Protein AF-A0A381NLH3-F1 (afdb_monomer)

Sequence (67 aa):
MQEQGYRIIERNHRSRLGELDIIAAYGEFLIFCEVKTRRGSSGPHPSLSVTAKKIGKLRQLGELYLS

Structure (mmCIF, N/CA/C/O backbone):
data_AF-A0A381NLH3-F1
#
_entry.id   AF-A0A381NLH3-F1
#
loop_
_atom_site.group_PDB
_atom_site.id
_atom_site.type_symbol
_atom_site.label_atom_id
_atom_site.label_alt_id
_atom_site.label_comp_id
_atom_site.label_asym_id
_atom_site.label_entity_id
_atom_site.label_seq_id
_atom_site.pdbx_PDB_ins_code
_atom_site.Cartn_x
_atom_site.Cartn_y
_atom_site.Cartn_z
_atom_site.occupancy
_atom_site.B_iso_or_equiv
_atom_site.auth_seq_id
_atom_site.auth_comp_id
_atom_site.auth_asym_id
_atom_site.auth_atom_id
_atom_site.pdbx_PDB_model_num
ATOM 1 N N . MET A 1 1 ? 7.669 5.925 9.881 1.00 66.75 1 MET A N 1
ATOM 2 C CA . MET A 1 1 ? 6.229 5.597 10.001 1.00 66.75 1 MET A CA 1
ATOM 3 C C . MET A 1 1 ? 5.738 5.750 11.433 1.00 66.75 1 MET A C 1
ATOM 5 O O . MET A 1 1 ? 5.012 6.698 11.678 1.00 66.75 1 MET A O 1
ATOM 9 N N . GLN A 1 2 ? 6.132 4.898 12.386 1.00 72.31 2 GLN A N 1
ATOM 10 C CA . GLN A 1 2 ? 5.559 4.951 13.746 1.00 72.31 2 GLN A CA 1
ATOM 11 C C . GLN A 1 2 ? 5.844 6.271 14.479 1.00 72.31 2 GLN A C 1
ATOM 13 O O . GLN A 1 2 ? 4.922 6.900 14.983 1.00 72.31 2 GLN A O 1
ATOM 18 N N . GLU A 1 3 ? 7.079 6.767 14.413 1.00 80.19 3 GLU A N 1
ATOM 19 C CA . GLU A 1 3 ? 7.469 8.078 14.968 1.00 80.19 3 GLU A CA 1
ATOM 20 C C . GLU A 1 3 ? 6.810 9.277 14.262 1.00 80.19 3 GLU A C 1
ATOM 22 O O . GLU A 1 3 ? 6.845 10.392 14.763 1.00 80.19 3 GLU A O 1
ATOM 27 N N . GLN A 1 4 ? 6.183 9.054 13.103 1.00 82.44 4 GLN A N 1
ATOM 28 C CA . GLN A 1 4 ? 5.458 10.075 12.338 1.00 82.44 4 GLN A CA 1
ATOM 29 C C . GLN A 1 4 ? 3.933 9.986 12.545 1.00 82.44 4 GLN A C 1
ATOM 31 O O . GLN A 1 4 ? 3.178 10.588 11.788 1.00 82.44 4 GLN A O 1
ATOM 36 N N . GLY A 1 5 ? 3.467 9.209 13.532 1.00 87.44 5 GLY A N 1
ATOM 37 C CA . GLY A 1 5 ? 2.045 9.073 13.872 1.00 87.44 5 GLY A CA 1
ATOM 38 C C . GLY A 1 5 ? 1.297 7.964 13.126 1.00 87.44 5 GLY A C 1
ATOM 39 O O . GLY A 1 5 ? 0.078 7.873 13.234 1.00 87.44 5 GLY A O 1
ATOM 40 N N . TYR A 1 6 ? 1.995 7.105 12.379 1.00 92.44 6 TYR A N 1
ATOM 41 C CA . TYR A 1 6 ? 1.367 5.983 11.680 1.00 92.44 6 TYR A CA 1
ATOM 42 C C . TYR A 1 6 ? 1.249 4.779 12.611 1.00 92.44 6 TYR A C 1
ATOM 44 O O . TYR A 1 6 ? 2.235 4.341 13.210 1.00 92.44 6 TYR A O 1
ATOM 52 N N . ARG A 1 7 ? 0.072 4.161 12.654 1.00 94.12 7 ARG A N 1
ATOM 53 C CA . ARG A 1 7 ? -0.125 2.878 13.329 1.00 94.12 7 ARG A CA 1
ATOM 54 C C . ARG A 1 7 ? 0.015 1.750 12.319 1.00 94.12 7 ARG A C 1
ATOM 56 O O . ARG A 1 7 ? -0.797 1.635 11.411 1.00 94.12 7 ARG A O 1
ATOM 63 N N . ILE A 1 8 ? 1.019 0.893 12.481 1.00 93.94 8 ILE A N 1
ATOM 64 C CA . ILE A 1 8 ? 1.134 -0.313 11.651 1.00 93.94 8 ILE A CA 1
ATOM 65 C C . ILE A 1 8 ? 0.027 -1.285 12.064 1.00 93.94 8 ILE A C 1
ATOM 67 O O . ILE A 1 8 ? -0.081 -1.626 13.242 1.00 93.94 8 ILE A O 1
ATOM 71 N N . ILE A 1 9 ? -0.790 -1.685 11.093 1.00 94.94 9 ILE A N 1
ATOM 72 C CA . ILE A 1 9 ? -1.896 -2.631 11.256 1.00 94.94 9 ILE A CA 1
ATOM 73 C C . ILE A 1 9 ? -1.396 -4.044 10.977 1.00 94.94 9 ILE A C 1
ATOM 75 O O . ILE A 1 9 ? -1.573 -4.933 11.803 1.00 94.94 9 ILE A O 1
ATOM 79 N N . GLU A 1 10 ? -0.699 -4.227 9.855 1.00 94.38 10 GLU A N 1
ATOM 80 C CA . GLU A 1 10 ? -0.205 -5.531 9.422 1.00 94.38 10 GLU A CA 1
ATOM 81 C C . GLU A 1 10 ? 1.114 -5.396 8.649 1.00 94.38 10 GLU A C 1
ATOM 83 O O . GLU A 1 10 ? 1.436 -4.338 8.097 1.00 94.38 10 GLU A O 1
ATOM 88 N N . ARG A 1 11 ? 1.901 -6.475 8.628 1.00 94.75 11 ARG A N 1
ATOM 89 C CA . ARG A 1 11 ? 3.118 -6.610 7.820 1.00 94.75 11 ARG A CA 1
ATOM 90 C C . ARG A 1 11 ? 3.088 -7.930 7.060 1.00 94.75 11 ARG A C 1
ATOM 92 O O . ARG A 1 11 ? 2.664 -8.933 7.624 1.00 94.75 11 ARG A O 1
ATOM 99 N N . ASN A 1 12 ? 3.627 -7.938 5.844 1.00 93.56 12 ASN A N 1
ATOM 100 C CA . ASN A 1 12 ? 3.712 -9.106 4.964 1.00 93.56 12 ASN A CA 1
ATOM 101 C C . ASN A 1 12 ? 2.350 -9.795 4.754 1.00 93.56 12 ASN A C 1
ATOM 103 O O . ASN A 1 12 ? 2.261 -11.025 4.798 1.00 93.56 12 ASN A O 1
ATOM 107 N N . HIS A 1 13 ? 1.293 -9.007 4.546 1.00 93.75 13 HIS A N 1
ATOM 108 C CA . HIS A 1 13 ? -0.048 -9.523 4.295 1.00 93.75 13 HIS A CA 1
ATOM 109 C C . HIS A 1 13 ? -0.065 -10.281 2.964 1.00 93.75 13 HIS A C 1
ATOM 111 O O . HIS A 1 13 ? 0.364 -9.750 1.938 1.00 93.75 13 HIS A O 1
ATOM 117 N N . ARG A 1 14 ? -0.566 -11.518 2.961 1.00 93.12 14 ARG A N 1
ATOM 118 C CA . ARG A 1 14 ? -0.622 -12.379 1.770 1.00 93.12 14 ARG A CA 1
ATOM 119 C C . ARG A 1 14 ? -2.066 -12.674 1.399 1.00 93.12 14 ARG A C 1
ATOM 121 O O . ARG A 1 14 ? -2.863 -13.077 2.235 1.00 93.12 14 ARG A O 1
ATOM 128 N N . SER A 1 15 ? -2.365 -12.562 0.113 1.00 90.88 15 SER A N 1
ATOM 129 C CA . SER A 1 15 ? -3.670 -12.864 -0.468 1.00 90.88 15 SER A CA 1
ATOM 130 C C . SER A 1 15 ? -3.519 -13.711 -1.732 1.00 90.88 15 SER A C 1
ATOM 132 O O . SER A 1 15 ? -2.424 -13.870 -2.275 1.00 90.88 15 SER A O 1
ATOM 134 N N . ARG A 1 16 ? -4.642 -14.196 -2.275 1.00 89.69 16 ARG A N 1
ATOM 135 C CA . ARG A 1 16 ? -4.655 -14.913 -3.562 1.00 89.69 16 ARG A CA 1
ATOM 136 C C . ARG A 1 16 ? -4.172 -14.051 -4.734 1.00 89.69 16 ARG A C 1
ATOM 138 O O . ARG A 1 16 ? -3.731 -14.589 -5.746 1.00 89.69 16 ARG A O 1
ATOM 145 N N . LEU A 1 17 ? -4.271 -12.725 -4.625 1.00 86.38 17 LEU A N 1
ATOM 146 C CA . LEU A 1 17 ? -3.834 -11.807 -5.673 1.00 86.38 17 LEU A CA 1
ATOM 147 C C . LEU A 1 17 ? -2.375 -11.370 -5.502 1.00 86.38 17 LEU A C 1
ATOM 149 O O . LEU A 1 17 ? -1.802 -10.870 -6.465 1.00 86.38 17 LEU A O 1
ATOM 153 N N . GLY A 1 18 ? -1.747 -11.555 -4.345 1.00 88.62 18 GLY A N 1
ATOM 154 C CA . GLY A 1 18 ? -0.368 -11.130 -4.101 1.00 88.62 18 GLY A CA 1
ATOM 155 C C . GLY A 1 18 ? -0.135 -10.718 -2.654 1.00 88.62 18 GLY A C 1
ATOM 156 O O . GLY A 1 18 ? -0.948 -11.023 -1.782 1.00 88.62 18 GLY A O 1
ATOM 157 N N . GLU A 1 19 ? 0.970 -10.020 -2.412 1.00 90.50 19 GLU A N 1
ATOM 158 C CA . GLU A 1 19 ? 1.387 -9.587 -1.077 1.00 90.50 19 GLU A CA 1
ATOM 159 C C . GLU A 1 19 ? 1.442 -8.060 -0.939 1.00 90.50 19 GLU A C 1
ATOM 161 O O . GLU A 1 19 ? 1.672 -7.344 -1.915 1.00 90.50 19 GLU A O 1
ATOM 166 N N . LEU A 1 20 ? 1.202 -7.582 0.281 1.00 91.06 20 LEU A N 1
ATOM 167 C CA . LEU A 1 20 ? 1.382 -6.201 0.718 1.00 91.06 20 LEU A CA 1
ATOM 168 C C . LEU A 1 20 ? 2.394 -6.194 1.866 1.00 91.06 20 LEU A C 1
ATOM 170 O O . LEU A 1 20 ? 2.184 -6.853 2.886 1.00 91.06 20 LEU A O 1
ATOM 174 N N . ASP A 1 21 ? 3.479 -5.436 1.726 1.00 92.12 21 ASP A N 1
ATOM 175 C CA . ASP A 1 21 ? 4.557 -5.469 2.719 1.00 92.12 21 ASP A CA 1
ATOM 176 C C . ASP A 1 21 ? 4.147 -4.819 4.038 1.00 92.12 21 ASP A C 1
ATOM 178 O O . ASP A 1 21 ? 4.443 -5.348 5.110 1.00 92.12 21 ASP A O 1
ATOM 182 N N . ILE A 1 22 ? 3.477 -3.663 3.983 1.00 94.12 22 ILE A N 1
ATOM 183 C CA . ILE A 1 22 ? 3.019 -2.941 5.174 1.00 94.12 22 ILE A CA 1
ATOM 184 C C . ILE A 1 22 ? 1.635 -2.349 4.923 1.00 94.12 22 ILE A C 1
ATOM 186 O O . ILE A 1 22 ? 1.409 -1.665 3.923 1.00 94.12 22 ILE A O 1
ATOM 190 N N . ILE A 1 23 ? 0.743 -2.549 5.890 1.00 93.88 23 ILE A N 1
ATOM 191 C CA . ILE A 1 23 ? -0.550 -1.875 5.983 1.00 93.88 23 ILE A CA 1
ATOM 192 C C . ILE A 1 23 ? -0.520 -1.009 7.240 1.00 93.88 23 ILE A C 1
ATOM 194 O O . ILE A 1 23 ? -0.226 -1.496 8.335 1.00 93.88 23 ILE A O 1
ATOM 198 N N . ALA A 1 24 ? -0.786 0.285 7.094 1.00 95.69 24 ALA A N 1
ATOM 199 C CA . ALA A 1 24 ? -0.751 1.244 8.191 1.00 95.69 24 ALA A CA 1
ATOM 200 C C . ALA A 1 24 ? -1.982 2.151 8.186 1.00 95.69 24 ALA A C 1
ATOM 202 O O . ALA A 1 24 ? -2.561 2.411 7.140 1.00 95.69 24 ALA A O 1
ATOM 203 N N . A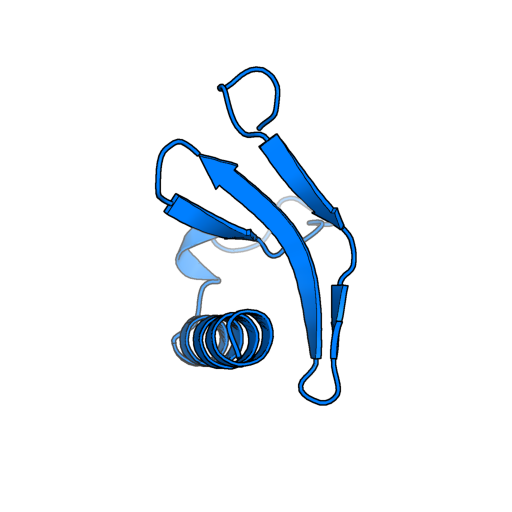LA A 1 25 ? -2.354 2.660 9.353 1.00 94.56 25 ALA A N 1
ATOM 204 C CA . ALA A 1 25 ? -3.390 3.665 9.520 1.00 94.56 25 ALA A CA 1
ATOM 205 C C . ALA A 1 25 ? -2.772 5.013 9.910 1.00 94.56 25 ALA A C 1
ATOM 207 O O . ALA A 1 25 ? -1.816 5.065 10.693 1.00 94.56 25 ALA A O 1
ATOM 208 N N . TYR A 1 26 ? -3.339 6.094 9.382 1.00 94.25 26 TYR A N 1
ATOM 209 C CA . TYR A 1 26 ? -3.012 7.467 9.755 1.00 94.25 26 TYR A CA 1
ATOM 210 C C . TYR A 1 26 ? -4.278 8.326 9.685 1.00 94.25 26 TYR A C 1
ATOM 212 O O . TYR A 1 26 ? -4.800 8.580 8.600 1.00 94.25 26 TYR A O 1
ATOM 220 N N . GLY A 1 27 ? -4.797 8.751 10.840 1.00 92.25 27 GLY A N 1
ATOM 221 C CA . GLY A 1 27 ? -6.127 9.364 10.911 1.00 92.25 27 GLY A CA 1
ATOM 222 C C . GLY A 1 27 ? -7.194 8.409 10.365 1.00 92.25 27 GLY A C 1
ATOM 223 O O . GLY A 1 27 ? -7.270 7.261 10.795 1.00 92.25 27 GLY A O 1
ATOM 224 N N . GLU A 1 28 ? -7.971 8.873 9.388 1.00 92.31 28 GLU A N 1
ATOM 225 C CA . GLU A 1 28 ? -9.002 8.082 8.697 1.00 92.31 28 GLU A CA 1
ATOM 226 C C . GLU A 1 28 ? -8.470 7.335 7.461 1.00 92.31 28 GLU A C 1
ATOM 228 O O . GLU A 1 28 ? -9.216 6.634 6.778 1.00 92.31 28 GLU A O 1
ATOM 233 N N . PHE A 1 29 ? -7.176 7.468 7.153 1.00 92.44 29 PHE A N 1
ATOM 234 C CA . PHE A 1 29 ? -6.575 6.851 5.977 1.00 92.44 29 PHE A CA 1
ATOM 235 C C . PHE A 1 29 ? -5.985 5.481 6.296 1.00 92.44 29 PHE A C 1
ATOM 237 O O . PHE A 1 29 ? -5.220 5.320 7.252 1.00 92.44 29 PHE A O 1
ATOM 244 N N . LEU A 1 30 ? -6.264 4.519 5.416 1.00 92.88 30 LEU A N 1
ATOM 245 C CA . LEU A 1 30 ? -5.541 3.257 5.335 1.00 92.88 30 LEU A CA 1
ATOM 246 C C . LEU A 1 30 ? -4.494 3.343 4.219 1.00 92.88 30 LEU A C 1
ATOM 248 O O . LEU A 1 30 ? -4.781 3.760 3.097 1.00 92.88 30 LEU A O 1
ATOM 252 N N . ILE A 1 31 ? -3.263 2.968 4.543 1.00 92.38 31 ILE A N 1
ATOM 253 C CA . ILE A 1 31 ? -2.080 3.186 3.71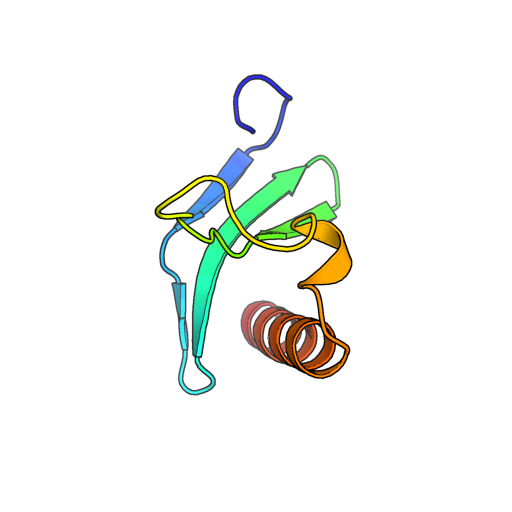9 1.00 92.38 31 ILE A CA 1
ATOM 254 C C . ILE A 1 31 ? -1.441 1.839 3.415 1.00 92.38 31 ILE A C 1
ATOM 256 O O . ILE A 1 31 ? -1.016 1.116 4.316 1.00 92.38 31 ILE A O 1
ATOM 260 N N . PHE A 1 32 ? -1.343 1.542 2.122 1.00 92.38 32 PHE A N 1
ATOM 261 C CA . PHE A 1 32 ? -0.727 0.335 1.587 1.00 92.38 32 PHE A CA 1
ATOM 262 C C . PHE A 1 32 ? 0.667 0.668 1.066 1.00 92.38 32 PHE A C 1
ATOM 264 O O . PHE A 1 32 ? 0.830 1.516 0.187 1.00 92.38 32 PHE A O 1
ATOM 271 N N . CYS A 1 33 ? 1.686 0.021 1.619 1.00 88.12 33 CYS A N 1
ATOM 272 C CA . CYS A 1 33 ? 3.078 0.269 1.275 1.00 88.12 33 CYS A CA 1
ATOM 273 C C . CYS A 1 33 ? 3.740 -0.998 0.755 1.00 88.12 33 CYS A C 1
ATOM 275 O O . CYS A 1 33 ? 3.629 -2.064 1.356 1.00 88.12 33 CYS A O 1
ATOM 277 N N . GLU A 1 34 ? 4.491 -0.836 -0.332 1.00 86.12 34 GLU A N 1
ATOM 278 C CA . GLU A 1 34 ? 5.410 -1.857 -0.811 1.00 86.12 34 GLU A CA 1
ATOM 279 C C . GLU A 1 34 ? 6.851 -1.377 -0.649 1.00 86.12 34 GLU A C 1
ATOM 281 O O . GLU A 1 34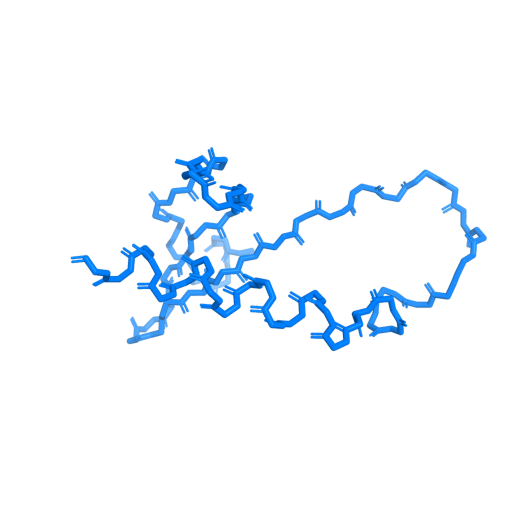 ? 7.233 -0.305 -1.131 1.00 86.12 34 GLU A O 1
ATOM 286 N N . VAL A 1 35 ? 7.648 -2.178 0.040 1.00 86.94 35 VAL A N 1
ATOM 287 C CA . VAL A 1 35 ? 9.034 -1.928 0.390 1.00 86.94 35 VAL A CA 1
ATOM 288 C C . VAL A 1 35 ? 9.922 -2.574 -0.662 1.00 86.94 35 VAL A C 1
ATOM 290 O O . VAL A 1 35 ? 9.958 -3.785 -0.841 1.00 86.94 35 VAL A O 1
ATOM 293 N N . LYS A 1 36 ? 10.714 -1.756 -1.353 1.00 81.50 36 LYS A N 1
ATOM 294 C CA . LYS A 1 36 ? 11.744 -2.252 -2.267 1.00 81.50 36 LYS A CA 1
ATOM 295 C C . LYS A 1 36 ? 13.124 -2.019 -1.683 1.00 81.50 36 LYS A C 1
ATOM 297 O O . LYS A 1 36 ? 13.572 -0.880 -1.573 1.00 81.50 36 LYS A O 1
ATOM 302 N N . THR A 1 37 ? 13.828 -3.102 -1.370 1.00 77.56 37 THR A N 1
ATOM 303 C CA . THR A 1 37 ? 15.252 -3.035 -1.036 1.00 77.56 37 THR A CA 1
ATOM 304 C C . THR A 1 37 ? 16.054 -2.756 -2.302 1.00 77.56 37 THR A C 1
ATOM 306 O O . THR A 1 37 ? 16.008 -3.523 -3.264 1.00 77.56 37 THR A O 1
ATOM 309 N N . ARG A 1 38 ? 16.820 -1.665 -2.310 1.00 72.62 38 ARG A N 1
ATOM 310 C CA . ARG A 1 38 ? 17.751 -1.354 -3.397 1.00 72.62 38 ARG A CA 1
ATOM 311 C C . ARG A 1 38 ? 19.126 -1.946 -3.080 1.00 72.62 38 ARG A C 1
ATOM 313 O O . ARG A 1 38 ? 19.660 -1.692 -2.006 1.00 72.62 38 ARG A O 1
ATOM 320 N N . ARG A 1 39 ? 19.716 -2.700 -4.013 1.00 71.12 39 ARG A N 1
ATOM 321 C CA . ARG A 1 39 ? 21.135 -3.097 -3.958 1.00 71.12 39 ARG A CA 1
ATOM 322 C C . ARG A 1 39 ? 21.900 -2.270 -4.998 1.00 71.12 39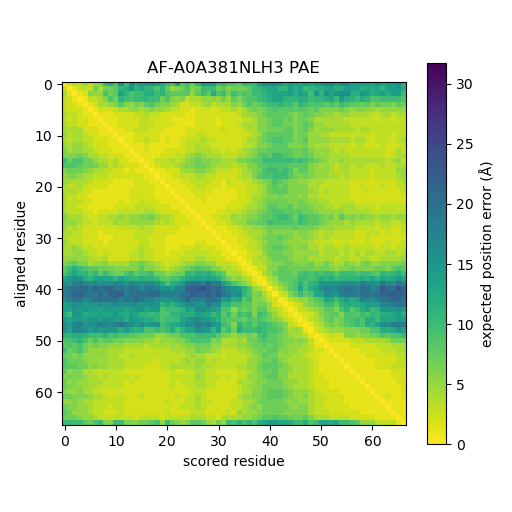 ARG A C 1
ATOM 324 O O . ARG A 1 39 ? 21.656 -2.437 -6.187 1.00 71.12 39 ARG A O 1
ATOM 331 N N . GLY A 1 40 ? 22.774 -1.364 -4.552 1.00 69.81 40 GLY A N 1
ATOM 332 C CA . GLY A 1 40 ? 23.572 -0.471 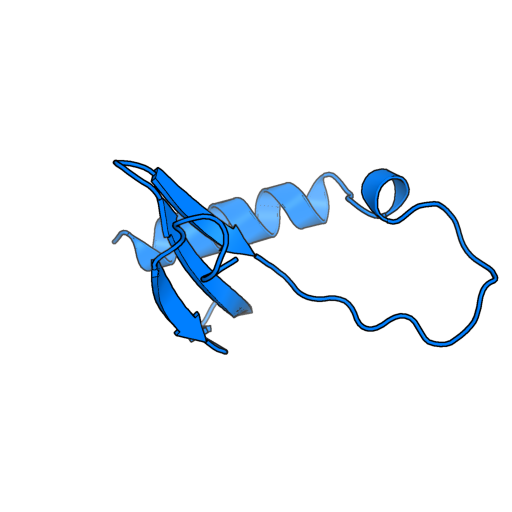-5.414 1.00 69.81 40 GLY A CA 1
ATOM 333 C C . GLY A 1 40 ? 22.981 0.934 -5.641 1.00 69.81 40 GLY A C 1
ATOM 334 O O . GLY A 1 40 ? 21.805 1.184 -5.379 1.00 69.81 40 GLY A O 1
ATOM 335 N N . SER A 1 41 ? 23.817 1.872 -6.109 1.00 68.31 41 SER A N 1
ATOM 336 C CA . SER A 1 41 ? 23.474 3.293 -6.325 1.00 68.31 41 SER A CA 1
ATOM 337 C C . SER A 1 41 ? 23.043 3.636 -7.759 1.00 68.31 41 SER A C 1
ATOM 339 O O . SER A 1 41 ? 22.544 4.737 -8.000 1.00 68.31 41 SER A O 1
ATOM 341 N N . SER A 1 42 ? 23.168 2.706 -8.710 1.00 65.75 42 SER A N 1
ATOM 342 C CA . SER A 1 42 ? 22.791 2.891 -10.115 1.00 65.75 42 SER A CA 1
ATOM 343 C C . SER A 1 42 ? 21.321 2.521 -10.347 1.00 65.75 42 SER A C 1
ATOM 345 O O . SER A 1 42 ? 20.826 1.496 -9.885 1.00 65.75 42 SER A O 1
ATOM 347 N N . GLY A 1 43 ? 20.552 3.423 -10.951 1.00 65.75 43 GLY A N 1
ATOM 348 C CA . GLY A 1 43 ? 19.116 3.251 -11.200 1.00 65.75 43 GLY A CA 1
ATOM 349 C C . GLY A 1 43 ? 18.322 4.547 -11.000 1.00 65.75 43 GLY A C 1
ATOM 350 O O . GLY A 1 43 ? 18.749 5.405 -10.223 1.00 65.75 43 GLY A O 1
ATOM 351 N N . PRO A 1 44 ? 17.190 4.705 -11.709 1.00 63.50 44 PRO A N 1
ATOM 352 C CA . PRO A 1 44 ? 16.364 5.901 -11.624 1.00 63.50 44 PRO A CA 1
ATOM 353 C C . PRO A 1 44 ? 15.759 6.053 -10.224 1.00 63.50 44 PRO A C 1
ATOM 355 O O . PRO A 1 44 ? 15.607 5.081 -9.480 1.00 63.50 44 PRO A O 1
ATOM 358 N N . HIS A 1 45 ? 15.414 7.290 -9.866 1.00 67.31 45 HIS A N 1
ATOM 359 C CA . HIS A 1 45 ? 14.800 7.610 -8.580 1.00 67.31 45 HIS A CA 1
ATOM 360 C C . HIS A 1 45 ? 13.579 6.698 -8.306 1.00 67.31 45 HIS A C 1
ATOM 362 O O . HIS A 1 45 ? 12.829 6.405 -9.241 1.00 67.31 45 HIS A O 1
ATOM 368 N N . PRO A 1 46 ? 13.327 6.247 -7.060 1.00 64.25 46 PRO A N 1
ATOM 369 C CA . PRO A 1 46 ? 12.243 5.308 -6.750 1.00 64.25 46 PRO A CA 1
ATOM 370 C C . PRO A 1 46 ? 10.863 5.753 -7.247 1.00 64.25 46 PRO A C 1
ATOM 372 O O . PRO A 1 46 ? 10.077 4.917 -7.687 1.00 64.25 46 PRO A O 1
ATOM 375 N N . SER A 1 47 ? 10.592 7.063 -7.249 1.00 65.81 47 SER A N 1
ATOM 376 C CA . SER A 1 47 ? 9.349 7.622 -7.802 1.00 65.81 47 SER A CA 1
ATOM 377 C C . SER A 1 47 ? 9.189 7.357 -9.304 1.00 65.81 47 SER A C 1
ATOM 379 O O . SER A 1 47 ? 8.081 7.101 -9.757 1.00 65.81 47 SER A O 1
ATOM 381 N N . LEU A 1 48 ? 10.287 7.328 -10.065 1.00 62.31 48 LEU A N 1
ATOM 382 C CA . LEU A 1 48 ? 10.301 6.999 -11.496 1.00 62.31 48 LEU A CA 1
ATOM 383 C C . LEU A 1 48 ? 10.152 5.490 -11.753 1.00 62.31 48 LEU A C 1
ATOM 385 O O . LEU A 1 48 ? 9.931 5.069 -12.883 1.00 62.31 48 LEU A O 1
ATOM 389 N N . SER A 1 49 ? 10.268 4.665 -10.706 1.00 66.62 49 SER A N 1
ATOM 390 C CA . SER A 1 49 ? 10.090 3.208 -10.768 1.00 66.62 49 SER A CA 1
ATOM 391 C C . SER A 1 49 ? 8.658 2.760 -10.437 1.00 66.62 49 SER A C 1
ATOM 393 O O . SER A 1 49 ? 8.369 1.556 -10.431 1.00 66.62 49 SER A O 1
ATOM 395 N N . VAL A 1 50 ? 7.756 3.701 -10.134 1.00 75.75 50 VAL A N 1
ATOM 396 C CA . VAL A 1 50 ? 6.330 3.429 -9.922 1.00 75.75 50 VAL A CA 1
ATOM 397 C C . VAL A 1 50 ? 5.630 3.426 -11.279 1.00 75.75 50 VAL A C 1
ATOM 399 O O . VAL A 1 50 ? 5.377 4.466 -11.874 1.00 75.75 50 VAL A O 1
ATOM 402 N N . THR A 1 51 ? 5.327 2.234 -11.789 1.00 83.31 51 THR A N 1
ATOM 403 C CA . THR A 1 51 ? 4.614 2.071 -13.062 1.00 83.31 51 THR A CA 1
ATOM 404 C C . THR A 1 51 ? 3.101 2.038 -12.847 1.00 83.31 51 THR A C 1
ATOM 406 O O . THR A 1 51 ? 2.627 1.634 -11.783 1.00 83.31 51 THR A O 1
ATOM 409 N N . ALA A 1 52 ? 2.322 2.364 -13.884 1.00 86.56 52 ALA A N 1
ATOM 410 C CA . ALA A 1 52 ? 0.858 2.244 -13.857 1.00 86.56 52 ALA A CA 1
ATOM 411 C C . ALA A 1 52 ? 0.392 0.827 -13.469 1.00 86.56 52 ALA A C 1
ATOM 413 O O . ALA A 1 52 ? -0.558 0.662 -12.707 1.00 86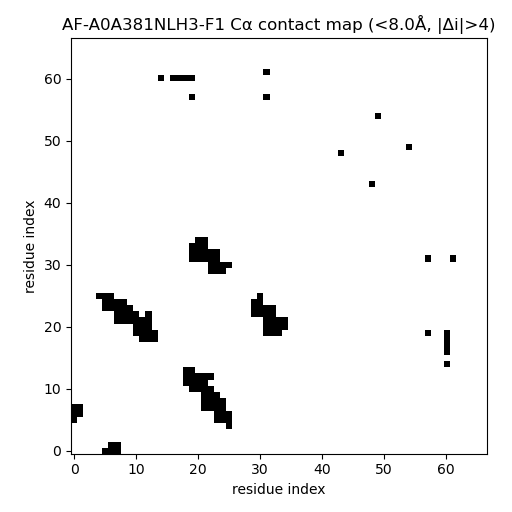.56 52 ALA A O 1
ATOM 414 N N . LYS A 1 53 ? 1.124 -0.205 -13.912 1.00 86.81 53 LYS A N 1
ATOM 415 C CA . LYS A 1 53 ? 0.893 -1.598 -13.507 1.00 86.81 53 LYS A CA 1
ATOM 416 C C . LYS A 1 53 ? 1.032 -1.785 -11.994 1.00 86.81 53 LYS A C 1
ATOM 418 O O . LYS A 1 53 ? 0.237 -2.507 -11.399 1.00 86.81 53 LYS A O 1
ATOM 423 N N . LYS A 1 54 ? 2.025 -1.141 -11.369 1.00 84.81 54 LYS A N 1
ATOM 424 C CA . LYS A 1 54 ? 2.246 -1.234 -9.922 1.00 84.81 54 LYS A CA 1
ATOM 425 C C . LYS A 1 54 ? 1.135 -0.541 -9.136 1.00 84.81 54 LYS A C 1
ATOM 427 O O . LYS A 1 54 ? 0.637 -1.108 -8.171 1.00 84.81 54 LYS A O 1
ATOM 432 N N . ILE A 1 55 ? 0.695 0.627 -9.604 1.00 87.69 55 ILE A N 1
ATOM 433 C CA . ILE A 1 55 ? -0.443 1.353 -9.022 1.00 87.69 55 ILE A CA 1
ATOM 434 C C . ILE A 1 55 ? -1.719 0.507 -9.117 1.00 87.69 55 ILE A C 1
ATOM 436 O O . ILE A 1 55 ? -2.385 0.288 -8.109 1.00 87.69 55 ILE A O 1
ATOM 440 N N . GLY A 1 56 ? -2.028 -0.029 -10.303 1.00 90.62 56 GLY A N 1
ATOM 441 C CA . GLY A 1 56 ? -3.202 -0.882 -10.503 1.00 90.62 56 GLY A CA 1
ATOM 442 C C . GLY A 1 56 ? -3.180 -2.132 -9.622 1.00 90.62 56 GLY A C 1
ATOM 443 O O . GLY A 1 56 ? -4.204 -2.506 -9.056 1.00 90.62 56 GLY A O 1
ATOM 444 N N . LYS A 1 57 ? -2.001 -2.739 -9.437 1.00 89.81 57 LYS A N 1
ATOM 445 C CA . LYS A 1 57 ? -1.840 -3.899 -8.559 1.00 89.81 57 LYS A CA 1
ATOM 446 C C . LYS A 1 57 ? -2.109 -3.566 -7.093 1.00 89.81 57 LYS A C 1
ATOM 448 O O . LYS A 1 57 ? -2.859 -4.291 -6.447 1.00 89.81 57 LYS A O 1
ATOM 453 N N . LEU A 1 58 ? -1.523 -2.480 -6.587 1.00 89.12 58 LEU A N 1
ATOM 454 C CA . LEU A 1 58 ? -1.742 -2.031 -5.211 1.00 89.12 58 LEU A CA 1
ATOM 455 C C . LEU A 1 58 ? -3.208 -1.680 -4.960 1.00 89.12 58 LEU A C 1
ATOM 457 O O . LEU A 1 58 ? -3.736 -2.029 -3.911 1.00 89.12 58 LEU A O 1
ATOM 461 N N . ARG A 1 59 ? -3.883 -1.068 -5.940 1.00 89.88 59 ARG A N 1
ATOM 462 C CA . ARG A 1 59 ? -5.317 -0.783 -5.846 1.00 89.88 59 ARG A CA 1
ATOM 463 C C . ARG A 1 59 ? -6.146 -2.060 -5.691 1.00 89.88 59 ARG A C 1
ATOM 465 O O . ARG A 1 59 ? -6.945 -2.139 -4.771 1.00 89.88 59 ARG A O 1
ATOM 472 N N . GLN A 1 60 ? -5.920 -3.065 -6.539 1.00 92.75 60 GLN A N 1
ATOM 473 C CA . GLN A 1 60 ? -6.634 -4.347 -6.450 1.00 92.75 60 GLN A CA 1
ATOM 474 C C . GLN A 1 60 ? -6.396 -5.062 -5.115 1.00 92.75 60 GLN A C 1
ATOM 476 O O . GLN A 1 60 ? -7.314 -5.652 -4.556 1.00 92.75 60 GLN A O 1
ATOM 481 N N . LEU A 1 61 ? -5.159 -5.029 -4.610 1.00 91.25 61 LEU A N 1
ATOM 482 C CA . LEU A 1 61 ? -4.823 -5.621 -3.314 1.00 91.25 61 LEU A CA 1
ATOM 483 C C . LEU A 1 61 ? -5.490 -4.865 -2.160 1.00 91.25 61 LEU A C 1
ATOM 485 O O . LEU A 1 61 ? -5.997 -5.500 -1.244 1.00 91.25 61 LEU A O 1
ATOM 489 N N . GLY A 1 62 ? -5.525 -3.532 -2.222 1.00 89.44 62 GLY A N 1
ATOM 490 C CA . GLY A 1 62 ? -6.210 -2.709 -1.228 1.00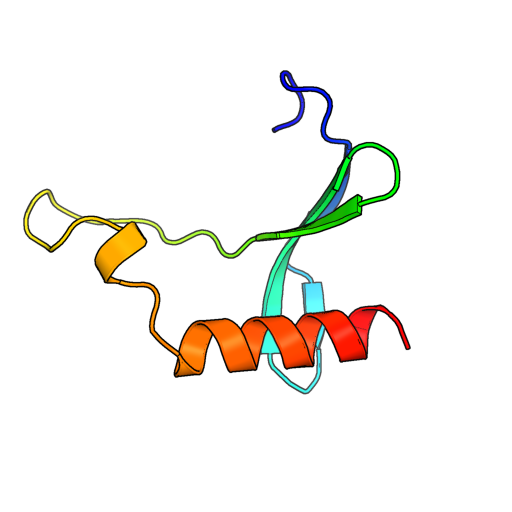 89.44 62 GLY A CA 1
ATOM 491 C C . GLY A 1 62 ? -7.725 -2.915 -1.231 1.00 89.44 62 GLY A C 1
ATOM 492 O O . GLY A 1 62 ? -8.317 -3.044 -0.167 1.00 89.44 62 GLY A O 1
ATOM 493 N N . GLU A 1 63 ? -8.347 -3.016 -2.409 1.00 92.25 63 GLU A N 1
ATOM 494 C CA . GLU A 1 63 ? -9.775 -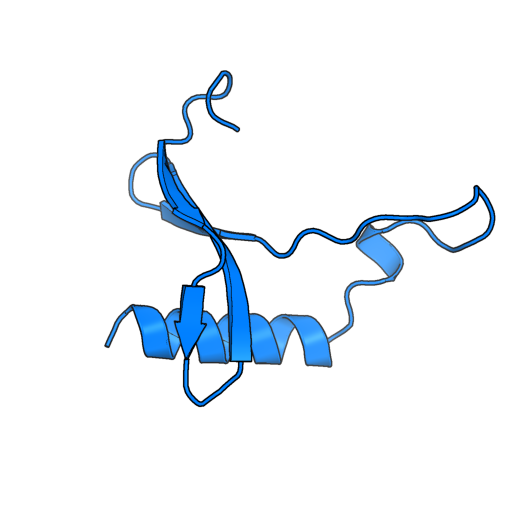3.340 -2.543 1.00 92.25 63 GLU A CA 1
ATOM 495 C C . GLU A 1 63 ? -10.095 -4.720 -1.948 1.00 92.25 63 GLU A C 1
ATOM 497 O O . GLU A 1 63 ? -11.059 -4.841 -1.200 1.00 92.25 63 GLU A O 1
ATOM 502 N N . LEU A 1 64 ? -9.259 -5.734 -2.209 1.00 92.38 64 LEU A N 1
ATOM 503 C CA . LEU A 1 64 ? -9.412 -7.070 -1.620 1.00 92.38 64 LEU A CA 1
ATOM 504 C C . LEU A 1 64 ? -9.209 -7.081 -0.097 1.00 92.38 64 LEU A C 1
ATOM 506 O O . LEU A 1 64 ? -9.804 -7.897 0.591 1.00 92.38 64 LEU A O 1
ATOM 510 N N . TYR A 1 65 ? -8.349 -6.215 0.436 1.00 90.88 65 TYR A N 1
ATOM 511 C CA . TYR A 1 65 ? -8.131 -6.126 1.881 1.00 90.88 65 TYR A CA 1
ATOM 512 C C . TYR A 1 65 ? -9.318 -5.479 2.615 1.00 90.88 65 TYR A C 1
ATOM 514 O O . TYR A 1 65 ? -9.541 -5.749 3.791 1.00 90.88 65 TYR A O 1
ATOM 522 N N . LEU A 1 66 ? -10.058 -4.598 1.936 1.00 90.62 66 LEU A N 1
ATOM 523 C CA . LEU A 1 66 ? -11.207 -3.889 2.502 1.00 90.62 66 LEU A CA 1
ATOM 524 C C . LEU A 1 66 ? -12.534 -4.656 2.384 1.00 90.62 66 LEU A C 1
ATOM 526 O O . LEU A 1 66 ? 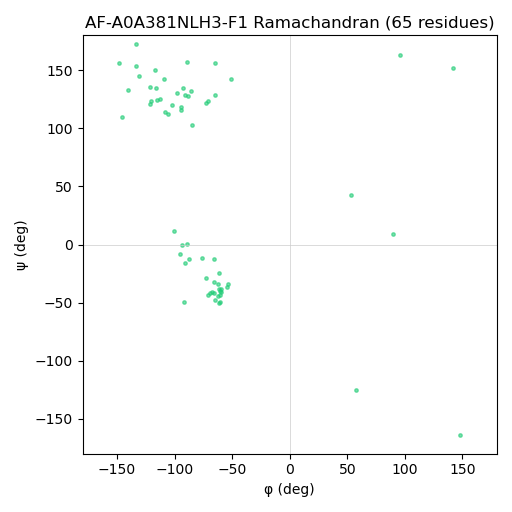-13.514 -4.226 2.991 1.00 90.62 66 LEU A O 1
ATOM 530 N N . SER A 1 67 ? -12.582 -5.728 1.587 1.00 87.81 67 SER A N 1
ATOM 531 C CA . SER A 1 67 ? -13.764 -6.587 1.416 1.00 87.81 67 SER A CA 1
ATOM 532 C C . SER A 1 67 ? -13.879 -7.631 2.516 1.00 87.81 67 SER A C 1
ATOM 534 O O . SER A 1 67 ? -15.003 -7.817 3.025 1.00 87.81 67 SER A O 1
#

Foldseek 3Di:
DVVVQKAWPDAFDADPLGTFGTWIDHPPDIDTDDDDDDDDDDDDDVVVVCDPVNVVSSVVVVVVVVD

Nearest PDB structures (foldseek):
  3fov-assembly1_A  TM=8.072E-01  e=8.713E-03  Rhodopseudomonas palustris CGA009
  4da2-assembly1_A  TM=7.060E-01  e=3.553E-01  Pyrococcus furiosus DSM 3638
  5t5h-assembly1_P  TM=2.017E-01  e=9.739E+00  Trypanosoma cruzi

Secondary structure (DSSP, 8-state):
-GGGT-EEEEEEEEETTEEEEEEEEETTEEEEE------SS-S--GGGG--HHHHHHHHHHHHHHH-

InterPro domains:
  IPR003509 UPF0102 protein YraN-like [PF02021] (2-66)
  IPR003509 UPF0102 protein YraN-like [PTHR34039] (2-66)
  IPR011335 Restriction endonuclease type II-like [SSF52980] (2-63)
  IPR011856 tRNA endonuclease-like domain superfamily [G3DSA:3.40.1350.10] (1-67)

pLDDT: mean 85.16, std 10.09, range [62.31, 95.69]

Organism: NCBI:txid408172

Radius of gyration: 13.25 Å; Cα contacts (8 Å, |Δi|>4): 70; chains: 1; bounding box: 37×25×29 Å

Mean predicted aligned error: 5.68 Å

Solvent-accessible surface area (backbone atoms only — not comparable to full-atom values): 4364 Å² total; per-residue (Å²): 96,61,95,75,67,32,45,77,75,47,65,65,46,76,54,100,90,50,74,41,46,33,34,30,35,46,91,95,44,79,44,82,40,78,83,78,88,78,85,76,87,82,73,78,59,73,78,79,68,63,45,73,70,55,54,55,50,51,49,56,53,50,54,62,73,74,108